Protein AF-A0AA85FGD3-F1 (afdb_monomer_lite)

Radius of gyration: 28.19 Å; chains: 1; bounding box: 72×25×76 Å

Organism: NCBI:txid6188

Foldseek 3Di:
DDPPPPPDPPPPPDDDDPCLVVLLVVVLVLLLQLLVLVLVLVLQVPDPPHDPVVNVVSVVSNVVSVVVVVVDDVVSCVVVPSVVVSVVVSVVVSVVSVVVVVLVVVLVVVLVVLVVVLVVLVVQLVVLVVVCVVPVVPVVSVVSNVVSVVVSVVSVVVSVVSVVVSVVVVVVSVVVD

Sequence (177 aa):
MTLISVLSLEPYTRARSTTEPRIYHEECLRLEKLYFTKWAVHYLSKNAATDITLLQSYKNEYEEAKKGDKNADRRRDWNGILRSRISKKWKERELLDDVESAYIAETRTKVNVNKDIVKELESKAIQATNEHMDNRDDKSLEEQYYEAYSTLAKELRNHIYILYDSLYHLTVKLQAS

Secondary structure (DSSP, 8-state):
--S-SSS----------SSHHHHHHHHHHHHHHHHHHHHHHHHHHH-TT--HHHHHHHHHHHHHHHHHHHTS-GGGGGGGHHHHHHHHHHHHHHHHHHHHHHHHHHHHHHHHHHHHHHHHHHHHHHHHHHHHHHTTT-HHHHHHHHHHHHHHHHHHHHHHHHHHHHHHHHHHHHHH-

pLDDT: mean 82.36, std 15.89, range [33.75, 96.81]

Structure (mmCIF, N/CA/C/O backbone):
data_AF-A0AA85FGD3-F1
#
_entry.id   AF-A0AA85FGD3-F1
#
loop_
_atom_site.group_PDB
_atom_site.id
_atom_site.type_symbol
_atom_site.label_atom_id
_atom_site.label_alt_id
_atom_site.label_comp_id
_atom_site.label_asym_id
_atom_site.label_entity_id
_atom_site.label_seq_id
_atom_site.pdbx_PDB_ins_code
_atom_site.Cartn_x
_atom_site.Cartn_y
_atom_site.Cartn_z
_atom_site.occupancy
_atom_site.B_iso_or_equiv
_atom_site.auth_seq_id
_atom_site.auth_comp_id
_atom_site.auth_asym_id
_atom_site.auth_atom_id
_atom_site.pdbx_PDB_model_num
ATOM 1 N N . MET A 1 1 ? 30.312 -0.003 10.619 1.00 35.00 1 MET A N 1
ATOM 2 C CA . MET A 1 1 ? 30.586 -0.471 9.244 1.00 35.00 1 MET A CA 1
ATOM 3 C C . MET A 1 1 ? 29.444 0.049 8.385 1.00 35.00 1 MET A C 1
ATOM 5 O O . MET A 1 1 ? 28.334 -0.447 8.490 1.00 35.00 1 MET A O 1
ATOM 9 N N . THR A 1 2 ? 29.654 1.194 7.743 1.00 33.75 2 THR A N 1
ATOM 10 C CA . THR A 1 2 ? 28.596 2.100 7.266 1.00 33.75 2 THR A CA 1
ATOM 11 C C . THR A 1 2 ? 27.994 1.632 5.935 1.00 33.75 2 THR A C 1
ATOM 13 O O . THR A 1 2 ? 28.719 1.404 4.969 1.00 33.75 2 THR A O 1
ATOM 16 N N . LEU A 1 3 ? 26.662 1.520 5.903 1.00 35.31 3 LEU A N 1
ATOM 17 C CA . LEU A 1 3 ? 25.784 1.145 4.782 1.00 35.31 3 LEU A CA 1
ATOM 18 C C . LEU A 1 3 ? 25.712 2.226 3.680 1.00 35.31 3 LEU A C 1
ATOM 20 O O . LEU A 1 3 ? 24.648 2.754 3.385 1.00 35.31 3 LEU A O 1
ATOM 24 N N . ILE A 1 4 ? 26.844 2.601 3.077 1.00 36.78 4 ILE A N 1
ATOM 25 C CA . ILE A 1 4 ? 26.876 3.567 1.951 1.00 36.78 4 ILE A CA 1
ATOM 26 C C . ILE A 1 4 ? 27.507 2.957 0.682 1.00 36.78 4 ILE A C 1
ATOM 28 O O . ILE A 1 4 ? 27.572 3.596 -0.362 1.00 36.78 4 ILE A O 1
ATOM 32 N N . SER A 1 5 ? 27.929 1.690 0.697 1.00 36.53 5 SER A N 1
ATOM 33 C CA . SER A 1 5 ? 28.685 1.120 -0.430 1.00 36.53 5 SER A CA 1
ATOM 34 C C . SER A 1 5 ? 27.859 0.415 -1.515 1.00 36.53 5 SER A C 1
ATOM 36 O O . SER A 1 5 ? 28.428 0.056 -2.541 1.00 36.53 5 SER A O 1
ATOM 38 N N . VAL A 1 6 ? 26.544 0.218 -1.354 1.00 40.88 6 VAL A N 1
ATOM 39 C CA . VAL A 1 6 ? 25.755 -0.618 -2.294 1.00 40.88 6 VAL A CA 1
ATOM 40 C C . VAL A 1 6 ? 25.114 0.184 -3.444 1.00 40.88 6 VAL A C 1
ATOM 42 O O . VAL A 1 6 ? 24.785 -0.387 -4.480 1.00 40.88 6 VAL A O 1
ATOM 45 N N . LEU A 1 7 ? 25.007 1.515 -3.326 1.00 42.50 7 LEU A N 1
ATOM 46 C CA . LEU A 1 7 ? 24.359 2.381 -4.332 1.00 42.50 7 LEU A CA 1
ATOM 47 C C . LEU A 1 7 ? 25.314 3.313 -5.093 1.00 42.50 7 LEU A C 1
ATOM 49 O O . LEU A 1 7 ? 24.873 4.053 -5.975 1.00 42.50 7 LEU A O 1
ATOM 53 N N . SER A 1 8 ? 26.614 3.286 -4.794 1.00 42.81 8 SER A N 1
ATOM 54 C CA . SER A 1 8 ? 27.574 4.107 -5.530 1.00 42.81 8 SER A CA 1
ATOM 55 C C . SER A 1 8 ? 27.852 3.478 -6.897 1.00 42.81 8 SER A C 1
ATOM 57 O O . SER A 1 8 ? 28.608 2.515 -7.025 1.00 42.81 8 SER A O 1
ATOM 59 N N . LEU A 1 9 ? 27.236 4.028 -7.947 1.00 49.53 9 LEU A N 1
ATOM 60 C CA . LEU A 1 9 ? 27.736 3.908 -9.318 1.00 49.53 9 LEU A CA 1
ATOM 61 C C . LEU A 1 9 ? 29.047 4.701 -9.409 1.00 49.53 9 LEU A C 1
ATOM 63 O O . LEU A 1 9 ? 29.092 5.751 -10.050 1.00 49.53 9 LEU A O 1
ATOM 67 N N . GLU A 1 10 ? 30.107 4.232 -8.747 1.00 43.44 10 GLU A N 1
ATOM 68 C CA . GLU A 1 10 ? 31.420 4.837 -8.938 1.00 43.44 10 GLU A CA 1
ATOM 69 C C . GLU A 1 10 ? 31.774 4.720 -10.424 1.00 43.44 10 GLU A C 1
ATOM 71 O O . GLU A 1 10 ? 31.723 3.619 -10.996 1.00 43.44 10 GLU A O 1
ATOM 76 N N . PRO A 1 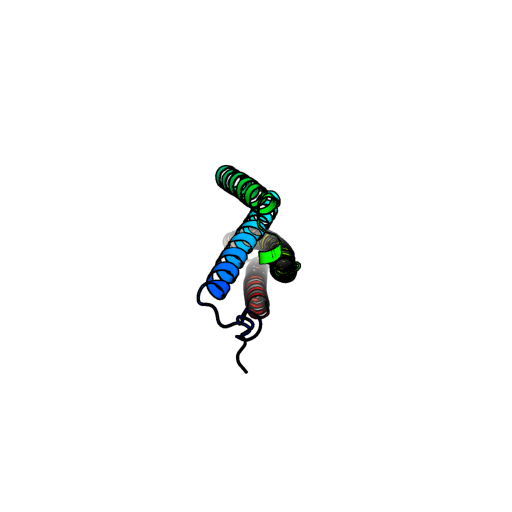11 ? 32.057 5.850 -11.095 1.00 44.16 11 PRO A N 1
ATOM 77 C CA . PRO A 1 11 ? 32.384 5.833 -12.502 1.00 44.16 11 PRO A CA 1
ATOM 78 C C . PRO A 1 11 ? 33.673 5.038 -12.667 1.00 44.16 11 PRO A C 1
ATOM 80 O O . PRO A 1 11 ? 34.710 5.377 -12.100 1.00 44.16 11 PRO A O 1
ATOM 83 N N . TYR A 1 12 ? 33.588 3.962 -13.448 1.00 43.94 12 TYR A N 1
ATOM 84 C CA . TYR A 1 12 ? 34.735 3.169 -13.861 1.00 43.94 12 TYR A CA 1
ATOM 85 C C . TYR A 1 12 ? 35.754 4.124 -14.498 1.00 43.94 12 TYR A C 1
ATOM 87 O O . TYR A 1 12 ? 35.521 4.674 -15.575 1.00 43.94 12 TYR A O 1
ATOM 95 N N . THR A 1 13 ? 36.859 4.388 -13.801 1.00 44.50 13 THR A N 1
ATOM 96 C CA . THR A 1 13 ? 37.907 5.317 -14.225 1.00 44.50 13 THR A CA 1
ATOM 97 C C . THR A 1 13 ? 38.723 4.688 -15.344 1.00 44.50 13 THR A C 1
ATOM 99 O O . THR A 1 13 ? 39.830 4.189 -15.156 1.00 44.50 13 THR A O 1
ATOM 102 N N . ARG A 1 14 ? 38.176 4.716 -16.560 1.00 43.44 14 ARG A N 1
ATOM 103 C CA . ARG A 1 14 ? 38.946 4.429 -17.768 1.00 43.44 14 ARG A CA 1
ATOM 104 C C . ARG A 1 14 ? 38.474 5.277 -18.944 1.00 43.44 14 ARG A C 1
ATOM 106 O O . ARG A 1 14 ? 37.763 4.768 -19.796 1.00 43.44 14 ARG A O 1
ATOM 113 N N . ALA A 1 15 ? 38.909 6.541 -18.983 1.00 39.06 15 ALA A N 1
ATOM 114 C CA . ALA A 1 15 ? 39.610 7.147 -20.129 1.00 39.06 15 ALA A CA 1
ATOM 115 C C . ALA A 1 15 ? 39.725 8.686 -20.032 1.00 39.06 15 ALA A C 1
ATOM 117 O O . ALA A 1 15 ? 38.904 9.388 -19.448 1.00 39.06 15 ALA A O 1
ATOM 118 N N . ARG A 1 16 ? 40.836 9.185 -20.587 1.00 43.69 16 ARG A N 1
ATOM 119 C CA . ARG A 1 16 ? 41.320 10.573 -20.642 1.00 43.69 16 ARG A CA 1
ATOM 120 C C . ARG A 1 16 ? 40.541 11.421 -21.667 1.00 43.69 16 ARG A C 1
ATOM 122 O O . ARG A 1 16 ? 41.114 11.847 -22.667 1.00 43.69 16 ARG A O 1
ATOM 129 N N . SER A 1 17 ? 39.262 11.700 -21.433 1.00 49.69 17 SER A N 1
ATOM 130 C CA . SER A 1 17 ? 38.502 12.664 -22.244 1.00 49.69 17 SER A CA 1
ATOM 131 C C . SER A 1 17 ? 37.510 13.443 -21.387 1.00 49.69 17 SER A C 1
ATOM 133 O O . SER A 1 17 ? 36.779 12.866 -20.593 1.00 49.69 17 SER A O 1
ATOM 135 N N . THR A 1 18 ? 37.439 14.763 -21.563 1.00 54.50 18 THR A N 1
ATOM 136 C CA . THR A 1 18 ? 36.483 15.639 -20.858 1.00 54.50 18 THR A CA 1
ATOM 137 C C . THR A 1 18 ? 35.026 15.420 -21.290 1.00 54.50 18 THR A C 1
ATOM 139 O O . THR A 1 18 ? 34.114 15.933 -20.648 1.00 54.50 18 THR A O 1
ATOM 142 N N . THR A 1 19 ? 34.785 14.646 -22.358 1.00 57.44 19 THR A N 1
ATOM 143 C CA . THR A 1 19 ? 33.446 14.425 -22.942 1.00 57.44 19 THR A CA 1
ATOM 144 C C . THR A 1 19 ? 32.849 13.056 -22.585 1.00 57.44 19 THR A C 1
ATOM 146 O O . THR A 1 19 ? 31.631 12.928 -22.467 1.00 57.44 19 THR A O 1
ATOM 149 N N . GLU A 1 20 ? 33.677 12.033 -22.354 1.00 58.31 20 GLU A N 1
ATOM 150 C CA . GLU A 1 20 ? 33.224 10.664 -22.040 1.00 58.31 20 GLU A CA 1
ATOM 151 C C . GLU A 1 20 ? 32.461 10.546 -20.704 1.00 58.31 20 GLU A C 1
ATOM 153 O O . GLU A 1 20 ? 31.396 9.922 -20.699 1.00 58.31 20 GLU A O 1
ATOM 158 N N . PRO A 1 21 ? 32.892 11.189 -19.596 1.00 67.62 21 PRO A N 1
ATOM 159 C CA . PRO A 1 21 ? 32.124 11.198 -18.349 1.00 67.62 21 PRO A CA 1
ATOM 160 C C . PRO A 1 21 ? 30.746 11.852 -18.501 1.00 67.62 21 PRO A C 1
ATOM 162 O O . PRO A 1 21 ? 29.780 11.423 -17.870 1.00 67.62 21 PRO A O 1
ATOM 165 N N . ARG A 1 22 ? 30.636 12.871 -19.367 1.00 71.75 22 ARG A N 1
ATOM 166 C CA . ARG A 1 22 ? 29.379 13.588 -19.616 1.00 71.75 22 ARG A CA 1
ATOM 167 C C . ARG A 1 22 ? 28.378 12.716 -20.371 1.00 71.75 22 ARG A C 1
ATOM 169 O O . ARG A 1 22 ? 27.231 12.616 -19.951 1.00 71.75 22 ARG A O 1
ATOM 176 N N . ILE A 1 23 ? 28.825 12.034 -21.428 1.00 73.88 23 ILE A N 1
ATOM 177 C CA . ILE A 1 23 ? 27.984 11.114 -22.213 1.00 73.88 23 ILE A CA 1
ATOM 178 C C . ILE A 1 23 ? 27.478 9.958 -21.342 1.00 73.88 23 ILE A C 1
ATOM 180 O O . ILE A 1 23 ? 26.313 9.578 -21.446 1.00 73.88 23 ILE A O 1
ATOM 184 N N . TYR A 1 24 ? 28.331 9.421 -20.464 1.00 76.81 24 TYR A N 1
ATOM 185 C CA . TYR A 1 24 ? 27.933 8.381 -19.516 1.00 76.81 24 TYR A CA 1
ATOM 186 C C . TYR A 1 24 ? 26.842 8.870 -18.556 1.00 76.81 24 TYR A C 1
ATOM 188 O O . TYR A 1 24 ? 25.819 8.212 -18.390 1.00 76.81 24 TYR A O 1
ATOM 196 N N . HIS A 1 25 ? 27.027 10.047 -17.956 1.00 81.81 25 HIS A N 1
ATOM 197 C CA . HIS A 1 25 ? 26.043 10.622 -17.042 1.00 81.81 25 HIS A CA 1
ATOM 198 C C . HIS A 1 25 ? 24.694 10.903 -17.728 1.00 81.81 25 HIS A C 1
ATOM 200 O O . HIS A 1 25 ? 23.646 10.560 -17.183 1.00 81.81 25 HIS A O 1
ATOM 206 N N . GLU A 1 26 ? 24.714 11.469 -18.938 1.00 86.44 26 GLU A N 1
ATOM 207 C CA . GLU A 1 26 ? 23.509 11.718 -19.739 1.00 86.44 26 GLU A CA 1
ATOM 208 C C . GLU A 1 26 ? 22.743 10.418 -20.036 1.00 86.44 26 GLU A C 1
ATOM 210 O O . GLU A 1 26 ? 21.518 10.374 -19.904 1.00 86.44 26 GLU A O 1
ATOM 215 N N . GLU A 1 27 ? 23.454 9.343 -20.388 1.00 88.88 27 GLU A N 1
ATOM 216 C CA . GLU A 1 27 ? 22.832 8.047 -20.662 1.00 88.88 27 GLU A CA 1
ATOM 217 C C . GLU A 1 27 ? 22.262 7.395 -19.394 1.00 88.88 27 GLU A C 1
ATOM 219 O O . GLU A 1 27 ? 21.154 6.852 -19.432 1.00 88.88 27 GLU A O 1
ATOM 224 N N . CYS A 1 28 ? 22.955 7.515 -18.254 1.00 87.31 28 CYS A N 1
ATOM 225 C CA . CYS A 1 28 ? 22.432 7.102 -16.949 1.00 87.31 28 CYS A CA 1
ATOM 226 C C . CYS A 1 28 ? 21.107 7.802 -16.643 1.00 87.31 28 CYS A C 1
ATOM 228 O O . CYS A 1 28 ? 20.125 7.132 -16.336 1.00 87.31 28 CYS A O 1
ATOM 230 N N . LEU A 1 29 ? 21.048 9.131 -16.774 1.00 89.38 29 LEU A N 1
ATOM 231 C CA . LEU A 1 29 ? 19.826 9.902 -16.523 1.00 89.38 29 LEU A CA 1
ATOM 232 C C . LEU A 1 29 ? 18.687 9.505 -17.466 1.00 89.38 29 LEU A C 1
ATOM 234 O O . LEU A 1 29 ? 17.538 9.372 -17.041 1.00 89.38 29 LEU A O 1
ATOM 238 N N . ARG A 1 30 ? 18.997 9.290 -18.747 1.00 92.00 30 ARG A N 1
ATOM 239 C CA . ARG A 1 30 ? 18.013 8.887 -19.755 1.00 92.00 30 ARG A CA 1
ATOM 240 C C . ARG A 1 30 ? 17.401 7.523 -19.431 1.00 92.00 30 ARG A C 1
ATOM 242 O O . ARG A 1 30 ? 16.178 7.374 -19.483 1.00 92.00 30 ARG A O 1
ATOM 249 N N . LEU A 1 31 ? 18.235 6.537 -19.097 1.00 92.44 31 LEU A N 1
ATOM 250 C CA . LEU A 1 31 ? 17.782 5.197 -18.727 1.00 92.44 31 LEU A CA 1
ATOM 251 C C . LEU A 1 31 ? 17.071 5.193 -17.370 1.00 92.44 31 LEU A C 1
ATOM 253 O O . LEU A 1 31 ? 16.036 4.544 -17.245 1.00 92.44 31 LEU A O 1
ATOM 257 N N . GLU A 1 32 ? 17.545 5.956 -16.384 1.00 93.69 32 GLU A N 1
ATOM 258 C CA . GLU A 1 32 ? 16.837 6.136 -15.110 1.00 93.69 32 GLU A CA 1
ATOM 259 C C . GLU A 1 32 ? 15.429 6.689 -15.344 1.00 93.69 32 GLU A C 1
ATOM 261 O O . GLU A 1 32 ? 14.466 6.106 -14.855 1.00 93.69 32 GLU A O 1
ATOM 266 N N . LYS A 1 33 ? 15.271 7.728 -16.178 1.00 94.31 33 LYS A N 1
ATOM 267 C CA . LYS A 1 33 ? 13.947 8.263 -16.534 1.00 94.31 33 LYS A CA 1
ATOM 268 C C . LYS A 1 33 ? 13.054 7.210 -17.197 1.00 94.31 33 LYS A C 1
ATOM 270 O O . LYS A 1 33 ? 11.875 7.105 -16.858 1.00 94.31 33 LYS A O 1
ATOM 275 N N . LEU A 1 34 ? 13.592 6.420 -18.126 1.00 95.25 34 LEU A N 1
ATOM 276 C CA . LEU A 1 34 ? 12.836 5.370 -18.815 1.00 95.25 34 LEU A CA 1
ATOM 277 C C . LEU A 1 34 ? 12.315 4.300 -17.845 1.00 95.25 34 LEU A C 1
ATOM 279 O O . LEU A 1 34 ? 11.148 3.916 -17.913 1.00 95.25 34 LEU A O 1
ATOM 283 N N . TYR A 1 35 ? 13.175 3.794 -16.962 1.00 94.94 35 TYR A N 1
ATOM 284 C CA . TYR A 1 35 ? 12.794 2.727 -16.038 1.00 94.94 35 TYR A CA 1
ATOM 285 C C . TYR A 1 35 ? 11.949 3.240 -14.869 1.00 94.94 35 TYR A C 1
ATOM 287 O O . TYR A 1 35 ? 11.004 2.555 -14.483 1.00 94.94 35 TYR A O 1
ATOM 295 N N . PHE A 1 36 ? 12.207 4.454 -14.379 1.00 94.62 36 PHE A N 1
ATOM 296 C CA . PHE A 1 36 ? 11.361 5.119 -13.390 1.00 94.62 36 PHE A CA 1
ATOM 297 C C . PHE A 1 36 ? 9.934 5.306 -13.905 1.00 94.62 36 PHE A C 1
ATOM 299 O O . PHE A 1 36 ? 8.990 4.891 -13.248 1.00 94.62 36 PHE A O 1
ATOM 306 N N . THR A 1 37 ? 9.759 5.883 -15.096 1.00 95.19 37 THR A N 1
ATOM 307 C CA . THR A 1 37 ? 8.418 6.120 -15.664 1.00 95.19 37 THR A CA 1
ATOM 308 C C . THR A 1 37 ? 7.690 4.808 -15.961 1.00 95.19 37 THR A C 1
ATOM 310 O O . THR A 1 37 ? 6.495 4.697 -15.691 1.00 95.19 37 THR A O 1
ATOM 313 N N . LYS A 1 38 ? 8.409 3.769 -16.410 1.00 95.25 38 LYS A N 1
ATOM 314 C CA . LYS A 1 38 ? 7.866 2.406 -16.535 1.00 95.25 38 LYS A CA 1
ATOM 315 C C . LYS A 1 38 ? 7.344 1.877 -15.196 1.00 95.25 38 LYS A C 1
ATOM 317 O O . LYS A 1 38 ? 6.232 1.355 -15.129 1.00 95.25 38 LYS A O 1
ATOM 322 N N . TRP A 1 39 ? 8.161 1.992 -14.151 1.00 94.44 39 TRP A N 1
ATOM 323 C CA . TRP A 1 39 ? 7.815 1.572 -12.798 1.00 94.44 39 TRP A CA 1
ATOM 324 C C . TRP A 1 39 ? 6.632 2.378 -12.245 1.00 94.44 39 TRP A C 1
ATOM 326 O O . TRP A 1 39 ? 5.681 1.784 -11.748 1.00 94.44 39 TRP A O 1
ATOM 336 N N . ALA A 1 40 ? 6.627 3.701 -12.412 1.00 91.81 40 ALA A N 1
ATOM 337 C CA . ALA A 1 40 ? 5.571 4.584 -11.927 1.00 91.81 40 ALA A CA 1
ATOM 338 C C . ALA A 1 40 ? 4.218 4.238 -12.561 1.00 91.81 40 ALA A C 1
ATOM 340 O O . ALA A 1 40 ? 3.220 4.114 -11.855 1.00 91.81 40 ALA A O 1
ATOM 341 N N . VAL A 1 41 ? 4.185 3.997 -13.878 1.00 93.25 41 VAL A N 1
ATOM 342 C CA . VAL A 1 41 ? 2.973 3.529 -14.571 1.00 93.25 41 VAL A CA 1
ATOM 343 C C . VAL A 1 41 ? 2.493 2.200 -13.993 1.00 93.25 41 VAL A C 1
ATOM 345 O O . VAL A 1 41 ? 1.297 2.044 -13.750 1.00 93.25 41 VAL A O 1
ATOM 348 N N . HIS A 1 42 ? 3.400 1.250 -13.759 1.00 90.44 42 HIS A N 1
ATOM 349 C CA . HIS A 1 42 ? 3.060 -0.047 -13.178 1.00 90.44 42 HIS A CA 1
ATOM 350 C C . HIS A 1 42 ? 2.492 0.085 -11.755 1.00 90.44 42 HIS A C 1
ATOM 352 O O . HIS A 1 42 ? 1.400 -0.415 -11.488 1.00 90.44 42 HIS A O 1
ATOM 358 N N . TYR A 1 43 ? 3.186 0.809 -10.874 1.00 88.31 43 TYR A N 1
ATOM 359 C CA . TYR A 1 43 ? 2.783 1.050 -9.488 1.00 88.31 43 TYR A CA 1
ATOM 360 C C . TYR A 1 43 ? 1.413 1.736 -9.403 1.00 88.31 43 TYR A C 1
ATOM 362 O O . TYR A 1 43 ? 0.500 1.257 -8.732 1.00 88.31 43 TYR A O 1
ATOM 370 N N . LEU A 1 44 ? 1.226 2.824 -10.152 1.00 89.25 44 LEU A N 1
ATOM 371 C CA . LEU A 1 44 ? -0.026 3.576 -10.171 1.00 89.25 44 LEU A CA 1
ATOM 372 C C . LEU A 1 44 ? -1.177 2.775 -10.802 1.00 89.25 44 LEU A C 1
ATOM 374 O O . LEU A 1 44 ? -2.314 2.898 -10.362 1.00 89.25 44 LEU A O 1
ATOM 378 N N . SER A 1 45 ? -0.915 1.916 -11.789 1.00 89.00 45 SER A N 1
ATOM 379 C CA . SER A 1 45 ? -1.969 1.081 -12.391 1.00 89.00 45 SER A CA 1
ATOM 380 C C . SER A 1 45 ? -2.456 -0.039 -11.464 1.00 89.00 45 SER A C 1
ATOM 382 O O . SER A 1 45 ? -3.594 -0.477 -11.606 1.00 89.00 45 SER A O 1
ATOM 384 N N . LYS A 1 46 ? -1.617 -0.513 -10.530 1.00 84.69 46 LYS A N 1
ATOM 385 C CA . LYS A 1 46 ? -2.003 -1.515 -9.520 1.00 84.69 46 LYS A CA 1
ATOM 386 C C . LYS A 1 46 ? -2.891 -0.933 -8.415 1.00 84.69 46 LYS A C 1
ATOM 388 O O . LYS A 1 46 ? -3.683 -1.659 -7.819 1.00 84.69 46 LYS A O 1
ATOM 393 N N . ASN A 1 47 ? -2.763 0.361 -8.133 1.00 78.19 47 ASN A N 1
ATOM 394 C CA . ASN A 1 47 ? -3.499 1.012 -7.057 1.00 78.19 47 ASN A CA 1
ATOM 395 C C . ASN A 1 47 ? -4.932 1.367 -7.503 1.00 78.19 47 ASN A C 1
ATOM 397 O O . ASN A 1 47 ? -5.151 1.971 -8.548 1.00 78.19 47 ASN A O 1
ATOM 401 N N . ALA A 1 48 ? -5.936 0.987 -6.704 1.00 63.94 48 ALA A N 1
ATOM 402 C CA . ALA A 1 48 ? -7.354 1.179 -7.044 1.00 63.94 48 ALA A CA 1
ATOM 403 C C . ALA A 1 48 ? -7.839 2.637 -6.891 1.00 63.94 48 ALA A C 1
ATOM 405 O O . ALA A 1 48 ? -8.848 3.016 -7.475 1.00 63.94 48 ALA A O 1
ATOM 406 N N . ALA A 1 49 ? -7.122 3.454 -6.111 1.00 66.69 49 ALA A N 1
ATOM 407 C CA . ALA A 1 49 ? -7.461 4.848 -5.801 1.00 66.69 49 ALA A CA 1
ATOM 408 C C . ALA A 1 49 ? -6.514 5.849 -6.488 1.00 66.69 49 ALA A C 1
ATOM 410 O O . ALA A 1 49 ? -6.129 6.865 -5.911 1.00 66.69 49 ALA A O 1
ATOM 411 N N . THR A 1 50 ? -6.062 5.523 -7.695 1.00 74.44 50 THR A N 1
ATOM 412 C CA . THR A 1 50 ? -5.023 6.291 -8.381 1.00 74.44 50 THR A CA 1
ATOM 413 C C . THR A 1 50 ? -5.569 7.565 -9.009 1.00 74.44 50 THR A C 1
ATOM 415 O O . THR A 1 50 ? -6.573 7.538 -9.719 1.00 74.44 50 THR A O 1
ATOM 418 N N . ASP A 1 51 ? -4.853 8.673 -8.807 1.00 85.00 51 ASP A N 1
ATOM 419 C CA . ASP A 1 51 ? -5.066 9.916 -9.547 1.00 85.00 51 ASP A CA 1
ATOM 420 C C . ASP A 1 51 ? -4.865 9.663 -11.051 1.00 85.00 51 ASP A C 1
ATOM 422 O O . ASP A 1 51 ? -3.750 9.451 -11.539 1.00 85.00 51 ASP A O 1
ATOM 426 N N . ILE A 1 52 ? -5.980 9.661 -11.783 1.00 89.00 52 ILE A N 1
ATOM 427 C CA . ILE A 1 52 ? -6.036 9.372 -13.220 1.00 89.00 52 ILE A CA 1
ATOM 428 C C . ILE A 1 52 ? -5.179 10.369 -14.010 1.00 89.00 52 ILE A C 1
ATOM 430 O O . ILE A 1 52 ? -4.543 9.985 -14.993 1.00 89.00 52 ILE A O 1
ATOM 434 N N . THR A 1 53 ? -5.117 11.627 -13.566 1.00 91.81 53 THR A N 1
ATOM 435 C CA . THR A 1 53 ? -4.336 12.683 -14.224 1.00 91.81 53 THR A CA 1
ATOM 436 C C . THR A 1 53 ? -2.847 12.387 -14.108 1.00 91.81 53 THR A C 1
ATOM 438 O O . THR A 1 53 ? -2.123 12.435 -15.104 1.00 91.81 53 THR A O 1
ATOM 441 N N . LEU A 1 54 ? -2.406 12.003 -12.908 1.00 91.31 54 LEU A N 1
ATOM 442 C CA . LEU A 1 54 ? -1.018 11.635 -12.640 1.00 91.31 54 LEU A CA 1
ATOM 443 C C . LEU A 1 54 ? -0.614 10.348 -13.375 1.00 91.31 54 LEU A C 1
ATOM 445 O O . LEU A 1 54 ? 0.472 10.257 -13.946 1.00 91.31 54 LEU A O 1
ATOM 449 N N . LEU A 1 55 ? -1.492 9.343 -13.414 1.00 93.19 55 LEU A N 1
ATOM 450 C CA . LEU A 1 55 ? -1.237 8.132 -14.194 1.00 93.19 55 LEU A CA 1
ATOM 451 C C . LEU A 1 55 ? -1.078 8.461 -15.684 1.00 93.19 55 LEU A C 1
ATOM 453 O O . LEU A 1 55 ? -0.190 7.924 -16.350 1.00 93.19 55 LEU A O 1
ATOM 457 N N . GLN A 1 56 ? -1.927 9.341 -16.215 1.00 94.00 56 GLN A N 1
ATOM 458 C CA . GLN A 1 56 ? -1.862 9.733 -17.616 1.00 94.00 56 GLN A CA 1
ATOM 459 C C . GLN A 1 56 ? -0.593 10.534 -17.934 1.00 94.00 56 GLN A C 1
ATOM 461 O O . GLN A 1 56 ? 0.014 10.297 -18.981 1.00 94.00 56 GLN A O 1
ATOM 466 N N . SER A 1 57 ? -0.146 11.425 -17.042 1.00 94.31 57 SER A N 1
ATOM 467 C CA . SER A 1 57 ? 1.111 12.158 -17.236 1.00 94.31 57 SER A CA 1
ATOM 468 C C . SER A 1 57 ? 2.304 11.202 -17.301 1.00 94.31 57 SER A C 1
ATOM 470 O O . SER A 1 57 ? 3.082 11.270 -18.252 1.00 94.31 57 SER A O 1
ATOM 472 N N . TYR A 1 58 ? 2.395 10.231 -16.386 1.00 95.75 58 TYR A N 1
ATOM 473 C CA . TYR A 1 58 ? 3.471 9.236 -16.412 1.00 95.75 58 TYR A CA 1
ATOM 474 C C . TYR A 1 58 ? 3.409 8.298 -17.618 1.00 95.75 58 TYR A C 1
ATOM 476 O O . TYR A 1 58 ? 4.456 7.935 -18.153 1.00 95.75 58 TYR A O 1
ATOM 484 N N . LYS A 1 59 ? 2.212 7.929 -18.095 1.00 96.06 59 LYS A N 1
ATOM 485 C CA . LYS A 1 59 ? 2.064 7.173 -19.352 1.00 96.06 59 LYS A CA 1
ATOM 486 C C . LYS A 1 59 ? 2.639 7.946 -20.536 1.00 96.06 59 LYS A C 1
ATOM 488 O O . LYS A 1 59 ? 3.379 7.372 -21.333 1.00 96.06 59 LYS A O 1
ATOM 493 N N . ASN A 1 60 ? 2.334 9.239 -20.627 1.00 96.56 60 ASN A N 1
ATOM 494 C CA . ASN A 1 60 ? 2.861 10.096 -21.685 1.00 96.56 60 ASN A CA 1
ATOM 495 C C . ASN A 1 60 ? 4.390 10.212 -21.581 1.00 96.56 60 ASN A C 1
ATOM 497 O O . ASN A 1 60 ? 5.089 10.004 -22.570 1.00 96.56 60 ASN A O 1
ATOM 501 N N . GLU A 1 61 ? 4.925 10.469 -20.383 1.00 96.19 61 GLU A N 1
ATOM 502 C CA . GLU A 1 61 ? 6.373 10.537 -20.158 1.00 96.19 61 GLU A CA 1
ATOM 503 C C . GLU A 1 61 ? 7.093 9.228 -20.489 1.00 96.19 61 GLU A C 1
ATOM 505 O O . GLU A 1 61 ? 8.181 9.255 -21.071 1.00 96.19 61 GLU A O 1
ATOM 510 N N . TYR A 1 62 ? 6.489 8.089 -20.145 1.00 96.81 62 TYR A N 1
ATOM 511 C CA . TYR A 1 62 ? 7.037 6.776 -20.458 1.00 96.81 62 TYR A CA 1
ATOM 512 C C . TYR A 1 62 ? 7.106 6.541 -21.969 1.00 96.81 62 TYR A C 1
ATOM 514 O O . TYR A 1 62 ? 8.139 6.102 -22.479 1.00 96.81 62 TYR A O 1
ATOM 522 N N . GLU A 1 63 ? 6.040 6.863 -22.704 1.00 96.75 63 GLU A N 1
ATOM 523 C CA . GLU A 1 63 ? 6.038 6.723 -24.160 1.00 96.75 63 GLU A CA 1
ATOM 524 C C . GLU A 1 63 ? 7.053 7.663 -24.830 1.00 96.75 63 GLU A C 1
ATOM 526 O O . GLU A 1 63 ? 7.759 7.238 -25.747 1.00 96.75 63 GLU A O 1
ATOM 531 N N . GLU A 1 64 ? 7.224 8.893 -24.338 1.00 95.38 64 GLU A N 1
ATOM 532 C CA . GLU A 1 64 ? 8.279 9.796 -24.819 1.00 95.38 64 GLU A CA 1
ATOM 533 C C . GLU A 1 64 ? 9.689 9.259 -24.523 1.00 95.38 64 GLU A C 1
ATOM 535 O O . GLU A 1 64 ? 10.544 9.214 -25.413 1.00 95.38 64 GLU A O 1
ATOM 540 N N . ALA A 1 65 ? 9.937 8.761 -23.309 1.00 94.19 65 ALA A N 1
ATOM 541 C CA . ALA A 1 65 ? 11.221 8.160 -22.949 1.00 94.19 65 ALA A CA 1
ATOM 542 C C . ALA A 1 65 ? 11.536 6.924 -23.808 1.00 94.19 65 ALA A C 1
ATOM 544 O O . ALA A 1 65 ? 12.672 6.731 -24.247 1.00 94.19 65 ALA A O 1
ATOM 545 N N . LYS A 1 66 ? 10.523 6.104 -24.097 1.00 94.69 66 LYS A N 1
ATOM 546 C CA . LYS A 1 66 ? 10.627 4.904 -24.934 1.00 94.69 66 LYS A CA 1
ATOM 547 C C . LYS A 1 66 ? 10.898 5.244 -26.399 1.00 94.69 66 LYS A C 1
ATOM 549 O O . LYS A 1 66 ? 11.669 4.538 -27.048 1.00 94.69 66 LYS A O 1
ATOM 554 N N . LYS A 1 67 ? 10.310 6.321 -26.932 1.00 93.69 67 LYS A N 1
ATOM 555 C CA . LYS A 1 67 ? 10.665 6.853 -28.262 1.00 93.69 67 LYS A CA 1
ATOM 556 C C . LYS A 1 67 ? 12.121 7.316 -28.292 1.00 93.69 67 LYS A C 1
ATOM 558 O O . LYS A 1 67 ? 12.852 6.937 -29.204 1.00 93.69 67 LYS A O 1
ATOM 563 N N . GLY A 1 68 ? 12.553 8.065 -27.275 1.00 87.50 68 GLY A N 1
ATOM 564 C CA . GLY A 1 68 ? 13.947 8.490 -27.127 1.00 87.50 68 GLY A CA 1
ATOM 565 C C . GLY A 1 68 ? 14.924 7.313 -27.058 1.00 87.50 68 GLY A C 1
ATOM 566 O O . GLY A 1 68 ? 15.981 7.355 -27.680 1.00 87.50 68 GLY A O 1
ATOM 567 N N . ASP A 1 69 ? 14.544 6.229 -26.376 1.00 89.69 69 ASP A N 1
ATOM 568 C CA . ASP A 1 69 ? 15.350 5.007 -26.264 1.00 89.69 69 ASP A CA 1
ATOM 569 C C . ASP A 1 69 ? 15.558 4.289 -27.597 1.00 89.69 69 ASP A C 1
ATOM 571 O O . ASP A 1 69 ? 16.666 3.841 -27.885 1.00 89.69 69 ASP A O 1
ATOM 575 N N . LYS A 1 70 ? 14.525 4.226 -28.446 1.00 87.25 70 LYS A N 1
ATOM 576 C CA . LYS A 1 70 ? 14.638 3.624 -29.786 1.00 87.25 70 LYS A CA 1
ATOM 577 C C . LYS A 1 70 ? 15.671 4.332 -30.664 1.00 87.25 70 LYS A C 1
ATOM 579 O O . LYS A 1 70 ? 16.295 3.678 -31.495 1.00 87.25 70 LYS A O 1
ATOM 584 N N . ASN A 1 71 ? 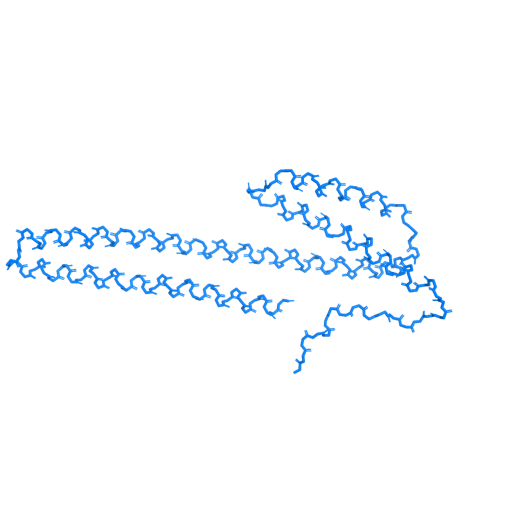15.840 5.638 -30.468 1.00 84.62 71 ASN A N 1
ATOM 585 C CA . ASN A 1 71 ? 16.718 6.488 -31.270 1.00 84.62 71 ASN A CA 1
ATOM 586 C C . ASN A 1 71 ? 18.106 6.700 -30.634 1.00 84.62 71 ASN A C 1
ATOM 588 O O . ASN A 1 71 ? 18.938 7.398 -31.211 1.00 84.62 71 ASN A O 1
ATOM 592 N N . ALA A 1 72 ? 18.366 6.135 -29.451 1.00 83.75 72 ALA A N 1
ATOM 593 C CA . ALA A 1 72 ? 19.619 6.333 -28.729 1.00 83.75 72 ALA A CA 1
ATOM 594 C C . ALA A 1 72 ? 20.789 5.551 -29.362 1.00 83.75 72 ALA A C 1
ATOM 596 O O . ALA A 1 72 ? 20.631 4.416 -29.821 1.00 83.75 72 ALA A O 1
ATOM 597 N N . ASP A 1 73 ? 21.994 6.139 -29.350 1.00 83.44 73 ASP A N 1
ATOM 598 C CA . ASP A 1 73 ? 23.211 5.434 -29.773 1.00 83.44 73 ASP A CA 1
ATOM 599 C C . ASP A 1 73 ? 23.529 4.318 -28.769 1.00 83.44 73 ASP A C 1
ATOM 601 O O . ASP A 1 73 ? 23.945 4.574 -27.638 1.00 83.44 73 ASP A O 1
ATOM 605 N N . ARG A 1 74 ? 23.375 3.065 -29.209 1.00 77.19 74 ARG A N 1
ATOM 606 C CA . ARG A 1 74 ? 23.594 1.864 -28.388 1.00 77.19 74 ARG A CA 1
ATOM 607 C C . ARG A 1 74 ? 25.002 1.770 -27.797 1.00 77.19 74 ARG A C 1
ATOM 609 O O . ARG A 1 74 ? 25.185 1.086 -26.795 1.00 77.19 74 ARG A O 1
ATOM 616 N N . ARG A 1 75 ? 25.999 2.453 -28.373 1.00 79.88 75 ARG A N 1
ATOM 617 C CA . ARG A 1 75 ? 27.373 2.483 -27.838 1.00 79.88 75 ARG A CA 1
ATOM 618 C C . ARG A 1 75 ? 27.463 3.208 -26.494 1.00 79.88 75 ARG A C 1
ATOM 620 O O . ARG A 1 75 ? 28.381 2.937 -25.723 1.00 79.88 75 ARG A O 1
ATOM 627 N N . ARG A 1 76 ? 26.498 4.084 -26.189 1.00 81.38 76 ARG A N 1
ATOM 628 C CA . ARG A 1 76 ? 26.405 4.800 -24.906 1.00 81.38 76 ARG A CA 1
ATOM 629 C C . ARG A 1 76 ? 26.002 3.883 -23.749 1.00 81.38 76 ARG A C 1
ATOM 631 O O . ARG A 1 76 ? 26.423 4.124 -22.628 1.00 81.38 76 ARG A O 1
ATOM 638 N N . ASP A 1 77 ? 25.284 2.793 -24.036 1.00 77.75 77 ASP A N 1
ATOM 639 C CA . ASP A 1 77 ? 24.809 1.795 -23.056 1.00 77.75 77 ASP A CA 1
ATOM 640 C C . ASP A 1 77 ? 25.918 0.808 -22.621 1.00 77.75 77 ASP A C 1
ATOM 642 O O . ASP A 1 77 ? 25.659 -0.176 -21.930 1.00 77.75 77 ASP A O 1
ATOM 646 N N . TRP A 1 78 ? 27.170 1.023 -23.054 1.00 81.56 78 TRP A N 1
ATOM 647 C CA . TRP A 1 78 ? 28.327 0.176 -22.722 1.00 81.56 78 TRP A CA 1
ATOM 648 C C . TRP A 1 78 ? 28.030 -1.319 -22.910 1.00 81.56 78 TRP A C 1
ATOM 650 O O . TRP A 1 78 ? 28.143 -2.123 -21.986 1.00 81.56 78 TRP A O 1
ATOM 660 N N . ASN A 1 79 ? 27.593 -1.683 -24.120 1.00 81.69 79 ASN A N 1
ATOM 661 C CA . ASN A 1 79 ? 27.169 -3.044 -24.473 1.00 81.69 79 ASN A CA 1
ATOM 662 C C . ASN A 1 79 ? 26.019 -3.595 -23.601 1.00 81.69 79 ASN A C 1
ATOM 664 O O . ASN A 1 79 ? 25.913 -4.803 -23.407 1.00 81.69 79 ASN A O 1
ATOM 668 N N . GLY A 1 80 ? 25.147 -2.725 -23.084 1.00 84.25 80 GLY A N 1
ATOM 669 C CA . GLY A 1 80 ? 23.954 -3.099 -22.315 1.00 84.25 80 GLY A CA 1
ATOM 670 C C . GLY A 1 80 ? 24.177 -3.240 -20.807 1.00 84.25 80 GLY A C 1
ATOM 671 O O . GLY A 1 80 ? 23.241 -3.582 -20.080 1.00 84.25 80 GLY A O 1
ATOM 672 N N . ILE A 1 81 ? 25.392 -2.979 -20.310 1.00 85.62 81 ILE A N 1
ATOM 673 C CA . ILE A 1 81 ? 25.711 -3.082 -18.877 1.00 85.62 81 ILE A CA 1
ATOM 674 C C . ILE A 1 81 ? 24.872 -2.094 -18.067 1.00 85.62 81 ILE A C 1
ATOM 676 O O . ILE A 1 81 ? 24.347 -2.445 -17.006 1.00 85.62 81 ILE A O 1
ATOM 680 N N . LEU A 1 82 ? 24.741 -0.860 -18.554 1.00 86.56 82 LEU A N 1
ATOM 681 C CA . LEU A 1 82 ? 24.059 0.197 -17.821 1.00 86.56 82 LEU A CA 1
ATOM 682 C C . LEU A 1 82 ? 22.563 -0.104 -17.702 1.00 86.56 82 LEU A C 1
ATOM 684 O O . LEU A 1 82 ? 22.010 -0.105 -16.598 1.00 86.56 82 LEU A O 1
ATOM 688 N N . ARG A 1 83 ? 21.933 -0.486 -18.814 1.00 91.19 83 ARG A N 1
ATOM 689 C CA . ARG A 1 83 ? 20.555 -0.975 -18.832 1.00 91.19 83 ARG A CA 1
ATOM 690 C C . ARG A 1 83 ? 20.339 -2.174 -17.915 1.00 91.19 83 ARG A C 1
ATOM 692 O O . ARG A 1 83 ? 19.347 -2.201 -17.192 1.00 91.19 83 ARG A O 1
ATOM 699 N N . SER A 1 84 ? 21.258 -3.142 -17.896 1.00 89.81 84 SER A N 1
ATOM 700 C CA . SER A 1 84 ? 21.158 -4.298 -16.997 1.00 89.81 84 SER A CA 1
ATOM 701 C C . SER A 1 84 ? 21.150 -3.881 -15.524 1.00 89.81 84 SER A C 1
ATOM 703 O O . SER A 1 84 ? 20.365 -4.419 -14.744 1.00 89.81 84 SER A O 1
ATOM 705 N N . ARG A 1 85 ? 21.998 -2.921 -15.134 1.00 89.62 85 ARG A N 1
ATOM 706 C CA . ARG A 1 85 ? 22.080 -2.419 -13.752 1.00 89.62 85 ARG A CA 1
ATOM 707 C C . ARG A 1 85 ? 20.818 -1.663 -13.342 1.00 89.62 85 ARG A C 1
ATOM 709 O O . ARG A 1 85 ? 20.229 -1.979 -12.313 1.00 89.62 85 ARG A O 1
ATOM 716 N N . ILE A 1 86 ? 20.373 -0.717 -14.169 1.00 90.50 86 ILE A N 1
ATOM 717 C CA . ILE A 1 86 ? 19.170 0.087 -13.903 1.00 90.50 86 ILE A CA 1
ATOM 718 C C . ILE A 1 86 ? 17.925 -0.808 -13.889 1.00 90.50 86 ILE A C 1
ATOM 720 O O . ILE A 1 86 ? 17.092 -0.701 -12.991 1.00 90.50 86 ILE A O 1
ATOM 724 N N . SER A 1 87 ? 17.822 -1.757 -14.822 1.00 91.19 87 SER A N 1
ATOM 725 C CA . SER A 1 87 ? 16.721 -2.722 -14.841 1.00 91.19 87 SER A CA 1
ATOM 726 C C . SER A 1 87 ? 16.665 -3.566 -13.572 1.00 91.19 87 SER A C 1
ATOM 728 O O . SER A 1 87 ? 15.571 -3.823 -13.078 1.00 91.19 87 SER A O 1
ATOM 730 N N . LYS A 1 88 ? 17.818 -4.008 -13.052 1.00 91.75 88 LYS A N 1
ATOM 731 C CA . LYS A 1 88 ? 17.885 -4.772 -11.802 1.00 91.75 88 LYS A CA 1
ATOM 732 C C . LYS A 1 88 ? 17.398 -3.930 -10.619 1.00 91.75 88 LYS A C 1
ATOM 734 O O . LYS A 1 88 ? 16.484 -4.360 -9.925 1.00 91.75 88 LYS A O 1
ATOM 739 N N . LYS A 1 89 ? 17.920 -2.707 -10.474 1.00 92.06 89 LYS A N 1
ATOM 740 C CA . LYS A 1 89 ? 17.515 -1.741 -9.438 1.00 92.06 89 LYS A CA 1
ATOM 741 C C . LYS A 1 89 ? 15.997 -1.519 -9.411 1.00 92.06 89 LYS A C 1
ATOM 743 O O . LYS A 1 89 ? 15.364 -1.633 -8.368 1.00 92.06 89 LYS A O 1
ATOM 748 N N . TRP A 1 90 ? 15.387 -1.225 -10.561 1.00 92.69 90 TRP A N 1
ATOM 749 C CA . TRP A 1 90 ? 13.943 -0.966 -10.618 1.00 92.69 90 TRP A CA 1
ATOM 750 C C . TRP A 1 90 ? 13.094 -2.231 -10.439 1.00 92.69 90 TRP A C 1
ATOM 752 O O . TR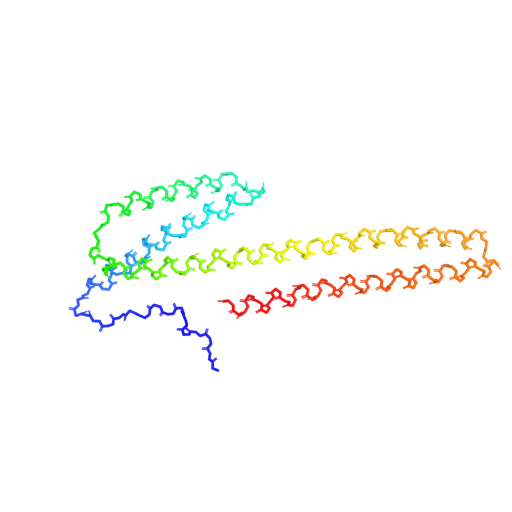P A 1 90 ? 11.965 -2.135 -9.964 1.00 92.69 90 TRP A O 1
ATOM 762 N N . LYS A 1 91 ? 13.631 -3.419 -10.756 1.00 90.00 91 LYS A N 1
ATOM 763 C CA . LYS A 1 91 ? 12.970 -4.693 -10.439 1.00 90.00 91 LYS A CA 1
ATOM 764 C C . LYS A 1 91 ? 12.980 -4.977 -8.936 1.00 90.00 91 LYS A C 1
ATOM 766 O O . LYS A 1 91 ? 11.975 -5.438 -8.410 1.00 90.00 91 LYS A O 1
ATOM 771 N N . GLU A 1 92 ? 14.080 -4.678 -8.251 1.00 88.88 92 GLU A N 1
ATOM 772 C CA . GLU A 1 92 ? 14.161 -4.760 -6.787 1.00 88.88 92 GLU A CA 1
ATOM 773 C C . GLU A 1 92 ? 13.167 -3.795 -6.128 1.00 88.88 92 GLU A C 1
ATOM 775 O O . GLU A 1 92 ? 12.459 -4.193 -5.207 1.00 88.88 92 GLU A O 1
ATOM 780 N N . ARG A 1 93 ? 13.020 -2.572 -6.661 1.00 88.75 93 ARG A N 1
ATOM 781 C CA . ARG A 1 93 ? 11.998 -1.625 -6.190 1.00 88.75 93 ARG A CA 1
ATOM 782 C C . ARG A 1 93 ? 10.574 -2.161 -6.357 1.00 88.75 93 ARG A C 1
ATOM 784 O O . ARG A 1 93 ? 9.789 -2.071 -5.425 1.00 88.75 93 ARG A O 1
ATOM 791 N N . GLU A 1 94 ? 10.256 -2.737 -7.513 1.00 87.12 94 GLU A N 1
ATOM 792 C CA . GLU A 1 94 ? 8.937 -3.331 -7.772 1.00 87.12 94 GLU A CA 1
ATOM 793 C C . GLU A 1 94 ? 8.597 -4.440 -6.760 1.00 87.12 94 GLU A C 1
ATOM 795 O O . GLU A 1 94 ? 7.478 -4.496 -6.258 1.00 87.12 94 GLU A O 1
ATOM 800 N N . LEU A 1 95 ? 9.574 -5.291 -6.426 1.00 86.31 95 LEU A N 1
ATOM 801 C CA . LEU A 1 95 ? 9.410 -6.327 -5.403 1.00 86.31 95 LEU A CA 1
ATOM 802 C C . LEU A 1 95 ? 9.218 -5.727 -4.006 1.00 86.31 95 LEU A C 1
ATOM 804 O O . LEU A 1 95 ? 8.399 -6.229 -3.238 1.00 86.31 95 LEU A O 1
ATOM 808 N N . LEU A 1 96 ? 9.954 -4.660 -3.679 1.00 85.19 96 LEU A N 1
ATOM 809 C CA . LEU A 1 96 ? 9.801 -3.953 -2.410 1.00 85.19 96 LEU A CA 1
ATOM 810 C C . LEU A 1 96 ? 8.390 -3.368 -2.270 1.00 85.19 96 LEU A C 1
ATOM 812 O O . LEU A 1 96 ? 7.766 -3.567 -1.233 1.00 85.19 96 LEU A O 1
ATOM 816 N N . ASP A 1 97 ? 7.854 -2.736 -3.317 1.00 84.81 97 ASP A N 1
ATOM 817 C CA . ASP A 1 97 ? 6.499 -2.174 -3.283 1.00 84.81 97 ASP A CA 1
ATOM 818 C C . ASP A 1 97 ? 5.425 -3.261 -3.112 1.00 84.81 97 ASP A C 1
ATOM 820 O O . ASP A 1 97 ? 4.435 -3.046 -2.410 1.00 84.81 97 ASP A O 1
ATOM 824 N N . ASP A 1 98 ? 5.605 -4.438 -3.727 1.00 83.50 98 ASP A N 1
ATOM 825 C CA . ASP A 1 98 ? 4.691 -5.575 -3.554 1.00 83.50 98 ASP A CA 1
ATOM 826 C C . ASP A 1 98 ? 4.719 -6.089 -2.098 1.00 83.50 98 ASP A C 1
ATOM 828 O O . ASP A 1 98 ? 3.666 -6.369 -1.516 1.00 83.50 98 ASP A O 1
ATOM 832 N N . VAL A 1 99 ? 5.903 -6.153 -1.474 1.00 80.25 99 VAL A N 1
ATOM 833 C CA . VAL A 1 99 ? 6.061 -6.527 -0.056 1.00 80.25 99 VAL A CA 1
ATOM 834 C C . VAL A 1 99 ? 5.457 -5.472 0.875 1.00 80.25 99 VAL A C 1
ATOM 836 O O . VAL A 1 99 ? 4.731 -5.830 1.804 1.00 80.25 99 VAL A O 1
ATOM 839 N N . GLU A 1 100 ? 5.726 -4.187 0.636 1.00 81.75 100 GLU A N 1
ATOM 840 C CA . GLU A 1 100 ? 5.150 -3.072 1.399 1.00 81.75 100 GLU A CA 1
ATOM 841 C C . GLU A 1 100 ? 3.619 -3.079 1.301 1.00 81.75 100 GLU A C 1
ATOM 843 O O . GLU A 1 100 ? 2.928 -2.989 2.317 1.00 81.75 100 GLU A O 1
ATOM 848 N N . SER A 1 101 ? 3.079 -3.273 0.095 1.00 81.62 101 SER A N 1
ATOM 849 C CA . SER A 1 101 ? 1.635 -3.325 -0.150 1.00 81.62 101 SER A CA 1
ATOM 850 C C . SER A 1 101 ? 0.971 -4.499 0.568 1.00 81.62 101 SER A C 1
ATOM 852 O O . SER A 1 101 ? -0.051 -4.309 1.234 1.00 81.62 101 SER A O 1
ATOM 854 N N . ALA A 1 102 ? 1.553 -5.701 0.483 1.00 80.69 102 ALA A N 1
ATOM 855 C CA . ALA A 1 102 ? 1.046 -6.884 1.177 1.00 80.69 102 ALA A CA 1
ATOM 856 C C . ALA A 1 102 ? 1.045 -6.689 2.698 1.00 80.69 102 ALA A C 1
ATOM 858 O O . ALA A 1 102 ? 0.060 -6.990 3.372 1.00 80.69 102 ALA A O 1
ATOM 859 N N . TYR A 1 103 ? 2.122 -6.114 3.229 1.00 78.06 103 TYR A N 1
ATOM 860 C CA . TYR A 1 103 ? 2.258 -5.855 4.653 1.00 78.06 103 TYR A CA 1
ATOM 861 C C . TYR A 1 103 ? 1.252 -4.808 5.161 1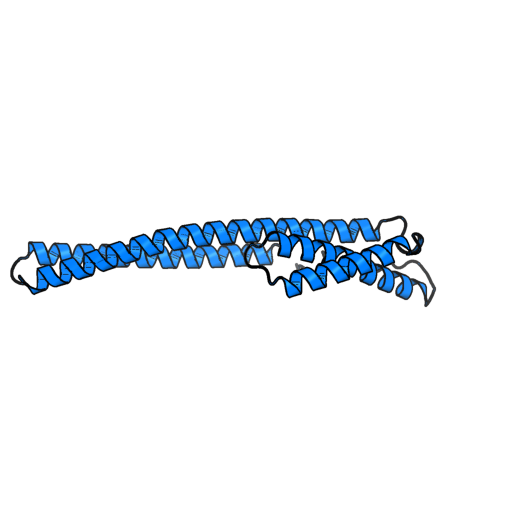.00 78.06 103 TYR A C 1
ATOM 863 O O . TYR A 1 103 ? 0.602 -5.007 6.192 1.00 78.06 103 TYR A O 1
ATOM 871 N N . ILE A 1 104 ? 1.058 -3.713 4.417 1.00 80.94 104 ILE A N 1
ATOM 872 C CA . ILE A 1 104 ? 0.047 -2.693 4.732 1.00 80.94 104 ILE A CA 1
ATOM 873 C C . ILE A 1 104 ? -1.361 -3.302 4.689 1.00 80.94 104 ILE A C 1
ATOM 875 O O . ILE A 1 104 ? -2.182 -3.001 5.557 1.00 80.94 104 ILE A O 1
ATOM 879 N N . ALA A 1 105 ? -1.655 -4.162 3.711 1.00 81.62 105 ALA A N 1
ATOM 880 C CA . ALA A 1 105 ? -2.948 -4.836 3.605 1.00 81.62 105 ALA A CA 1
ATOM 881 C C . ALA A 1 105 ? -3.209 -5.783 4.790 1.00 81.62 105 ALA A C 1
ATOM 883 O O . ALA A 1 105 ? -4.289 -5.743 5.386 1.00 81.62 105 ALA A O 1
ATOM 884 N N . GLU A 1 106 ? -2.213 -6.582 5.180 1.00 81.50 106 GLU A N 1
ATOM 885 C CA . GLU A 1 106 ? -2.290 -7.461 6.351 1.00 81.50 106 GLU A CA 1
ATOM 886 C C . GLU A 1 106 ? -2.521 -6.651 7.635 1.00 81.50 106 GLU A C 1
ATOM 888 O O . GLU A 1 106 ? -3.434 -6.944 8.410 1.00 81.50 106 GLU A O 1
ATOM 893 N N . THR A 1 107 ? -1.751 -5.576 7.817 1.00 80.94 107 THR A N 1
ATOM 894 C CA . THR A 1 107 ? -1.864 -4.671 8.969 1.00 80.94 107 THR A CA 1
ATOM 895 C C . THR A 1 107 ? -3.255 -4.049 9.047 1.00 80.94 107 THR A C 1
ATOM 897 O O . THR A 1 107 ? -3.902 -4.100 10.091 1.00 80.94 107 THR A O 1
ATOM 900 N N . ARG A 1 108 ? -3.764 -3.510 7.930 1.00 82.19 108 ARG A N 1
ATOM 901 C CA . ARG A 1 108 ? -5.120 -2.941 7.848 1.00 82.19 108 ARG A CA 1
ATOM 902 C C . ARG A 1 108 ? -6.188 -3.964 8.208 1.00 82.19 108 ARG A C 1
ATOM 904 O O . ARG A 1 108 ? -7.135 -3.622 8.907 1.00 82.19 108 ARG A O 1
ATOM 911 N N . THR A 1 109 ? -6.028 -5.206 7.761 1.00 84.69 109 THR A N 1
ATOM 912 C CA . THR A 1 109 ? -6.977 -6.284 8.060 1.00 84.69 109 THR A CA 1
ATOM 913 C C . THR A 1 109 ? -7.010 -6.577 9.559 1.00 84.69 109 THR A C 1
ATOM 915 O O . THR A 1 109 ? -8.085 -6.551 10.155 1.00 84.69 109 THR A O 1
ATOM 918 N N . LYS A 1 110 ? -5.843 -6.758 10.193 1.00 82.62 110 LYS A N 1
ATOM 919 C CA . LYS A 1 110 ? -5.738 -6.983 11.647 1.00 82.62 110 LYS A CA 1
ATOM 920 C C . LYS A 1 110 ? -6.303 -5.811 12.457 1.00 82.62 110 LYS A C 1
ATOM 922 O O . LYS A 1 110 ? -7.066 -6.015 13.397 1.00 82.62 110 LYS A O 1
ATOM 927 N N . VAL A 1 111 ? -5.975 -4.578 12.065 1.00 82.94 111 VAL A N 1
ATOM 928 C CA . VAL A 1 111 ? -6.479 -3.356 12.712 1.00 82.94 111 VAL A CA 1
ATOM 929 C C . VAL A 1 111 ? -8.000 -3.240 12.579 1.00 82.94 111 VAL A C 1
ATOM 931 O O . VAL A 1 111 ? -8.660 -2.922 13.565 1.00 82.94 111 VAL A O 1
ATOM 934 N N . ASN A 1 112 ? -8.571 -3.526 11.405 1.00 85.38 112 ASN A N 1
ATOM 935 C CA . ASN A 1 112 ? -10.019 -3.462 11.188 1.00 85.38 112 ASN A CA 1
ATOM 936 C C . ASN A 1 112 ? -10.775 -4.500 12.026 1.00 85.38 112 ASN A C 1
ATOM 938 O O . ASN A 1 112 ? -11.735 -4.132 12.695 1.00 85.38 112 ASN A O 1
ATOM 942 N N . VAL A 1 113 ? -10.308 -5.754 12.053 1.00 81.56 113 VAL A N 1
ATOM 943 C CA . VAL A 1 113 ? -10.912 -6.810 12.886 1.00 81.56 113 VAL A CA 1
ATOM 944 C C . VAL A 1 113 ? -10.924 -6.394 14.356 1.00 81.56 113 VAL A C 1
ATOM 946 O O . VAL A 1 113 ? -11.967 -6.428 15.004 1.00 81.56 113 VAL A O 1
ATOM 949 N N . ASN A 1 114 ? -9.793 -5.911 14.874 1.00 86.94 114 ASN A N 1
ATOM 950 C CA . ASN A 1 114 ? -9.731 -5.473 16.266 1.00 86.94 114 ASN A CA 1
ATOM 951 C C . ASN A 1 114 ? -10.591 -4.239 16.544 1.00 86.94 114 ASN A C 1
ATOM 953 O O . ASN A 1 114 ? -11.128 -4.110 17.637 1.00 86.94 114 ASN A O 1
ATOM 957 N N . LYS A 1 115 ? -10.730 -3.327 15.579 1.00 89.69 115 LYS A N 1
ATOM 958 C CA . LYS A 1 115 ? -11.593 -2.152 15.724 1.00 89.69 115 LYS A CA 1
ATOM 959 C C . LYS A 1 115 ? -13.057 -2.552 15.909 1.00 89.69 115 LYS A C 1
ATOM 961 O O . LYS A 1 115 ? -13.746 -1.938 16.719 1.00 89.69 115 LYS A O 1
ATOM 966 N N . ASP A 1 116 ? -13.529 -3.554 15.174 1.00 90.69 116 ASP A N 1
ATOM 967 C CA . ASP A 1 116 ? -14.909 -4.027 15.297 1.00 90.69 116 ASP A CA 1
ATOM 968 C C . ASP A 1 116 ? -15.135 -4.762 16.628 1.00 90.69 116 ASP A C 1
ATOM 970 O O . ASP A 1 116 ? -16.141 -4.508 17.291 1.00 90.69 116 ASP A O 1
ATOM 974 N N . ILE A 1 117 ? -14.153 -5.547 17.091 1.00 91.88 117 ILE A N 1
ATOM 975 C CA . ILE A 1 117 ? -14.169 -6.160 18.433 1.00 91.88 117 ILE A CA 1
ATOM 976 C C . ILE A 1 117 ? -14.231 -5.087 19.530 1.00 91.88 117 ILE A C 1
ATOM 978 O O . ILE A 1 117 ? -15.045 -5.186 20.447 1.00 91.88 117 ILE A O 1
ATOM 982 N N . VAL A 1 118 ? -13.403 -4.040 19.438 1.00 92.06 118 VAL A N 1
ATOM 983 C CA . VAL A 1 118 ? -13.393 -2.943 20.419 1.00 92.06 118 VAL A CA 1
ATOM 984 C C . VAL A 1 118 ? -14.758 -2.257 20.483 1.00 92.06 118 VAL A C 1
ATOM 986 O O . VAL A 1 118 ? -15.273 -2.075 21.580 1.00 92.06 118 VAL A O 1
ATOM 989 N N . LYS A 1 119 ? -15.400 -1.961 19.345 1.00 93.94 119 LYS A N 1
ATOM 990 C CA . LYS A 1 119 ? -16.751 -1.364 19.326 1.00 93.94 119 LYS A CA 1
ATOM 991 C C . LYS A 1 119 ? -17.814 -2.254 19.974 1.00 93.94 119 LYS A C 1
ATOM 993 O O . LYS A 1 119 ? -18.722 -1.750 20.639 1.00 93.94 119 LYS A O 1
ATOM 998 N N . GLU A 1 120 ? -17.737 -3.566 19.754 1.00 95.44 120 GLU A N 1
ATOM 999 C CA . GLU A 1 120 ? -18.655 -4.522 20.376 1.00 95.44 120 GLU A CA 1
ATOM 1000 C C . GLU A 1 120 ? -18.474 -4.536 21.901 1.00 95.44 120 GLU A C 1
ATOM 1002 O O . GLU A 1 120 ? -19.451 -4.458 22.647 1.00 95.44 120 GLU A O 1
ATOM 1007 N N . LEU A 1 121 ? -17.224 -4.572 22.372 1.00 94.75 121 LEU A N 1
ATOM 1008 C CA . LEU A 1 121 ? -16.902 -4.541 23.799 1.00 94.75 121 LEU A CA 1
ATOM 1009 C C . LEU A 1 121 ? -17.247 -3.199 24.453 1.00 94.75 121 LEU A C 1
ATOM 1011 O O . LEU A 1 121 ? -17.733 -3.191 25.580 1.00 94.75 121 LEU A O 1
ATOM 1015 N N . GLU A 1 122 ? -17.061 -2.079 23.754 1.00 94.38 122 GLU A N 1
ATOM 1016 C CA . GLU A 1 122 ? -17.517 -0.758 24.201 1.00 94.38 122 GLU A CA 1
ATOM 1017 C C . GLU A 1 122 ? -19.033 -0.743 24.402 1.00 94.38 122 GLU A C 1
ATOM 1019 O O . GLU A 1 122 ? -19.513 -0.304 25.445 1.00 94.38 122 GLU A O 1
ATOM 1024 N N . SER A 1 123 ? -19.788 -1.291 23.447 1.00 96.06 123 SER A N 1
ATOM 1025 C CA . SER A 1 123 ? -21.249 -1.376 23.544 1.00 96.06 123 SER A CA 1
ATOM 1026 C C . SER A 1 123 ? -21.686 -2.238 24.735 1.00 96.06 123 SER A C 1
ATOM 1028 O O . SER A 1 123 ? -22.571 -1.836 25.489 1.00 96.06 123 SER A O 1
ATOM 1030 N N . LYS A 1 124 ? -21.025 -3.383 24.956 1.00 95.69 124 LYS A N 1
ATOM 1031 C CA . LYS A 1 124 ? -21.268 -4.263 26.114 1.00 95.69 124 LYS A CA 1
ATOM 1032 C C . LYS A 1 124 ? -20.938 -3.585 27.445 1.00 95.69 124 LYS A C 1
ATOM 1034 O O . LYS A 1 124 ? -21.718 -3.691 28.385 1.00 95.69 124 LYS A O 1
ATOM 1039 N N . ALA A 1 125 ? -19.822 -2.861 27.526 1.00 93.94 125 ALA A N 1
ATOM 1040 C CA . ALA A 1 125 ? -19.443 -2.127 28.732 1.00 93.94 125 ALA A CA 1
ATOM 1041 C C . ALA A 1 125 ? -20.448 -1.006 29.055 1.00 93.94 125 ALA A C 1
ATOM 1043 O O . ALA A 1 125 ? -20.843 -0.841 30.209 1.00 93.94 125 ALA A O 1
ATOM 1044 N N . ILE A 1 126 ? -20.923 -0.278 28.038 1.00 94.81 126 ILE A N 1
ATOM 1045 C CA . ILE A 1 126 ? -21.971 0.743 28.196 1.00 94.81 126 ILE A CA 1
ATOM 1046 C C . ILE A 1 126 ? -23.280 0.110 28.681 1.00 94.81 126 ILE A C 1
ATOM 1048 O O . ILE A 1 126 ? -23.904 0.633 29.602 1.00 94.81 126 ILE A O 1
ATOM 1052 N N . GLN A 1 127 ? -23.684 -1.023 28.101 1.00 95.06 127 GLN A N 1
ATOM 1053 C CA . GLN A 1 127 ? -24.883 -1.742 28.530 1.00 95.06 127 GLN A CA 1
ATOM 1054 C C . GLN A 1 127 ? -24.783 -2.177 29.998 1.00 95.06 127 GLN A C 1
ATOM 1056 O O . GLN A 1 127 ? -25.664 -1.837 30.784 1.00 95.06 127 GLN A O 1
ATOM 1061 N N . ALA A 1 128 ? -23.688 -2.840 30.382 1.00 93.38 128 ALA A N 1
ATOM 1062 C CA . ALA A 1 128 ? -23.467 -3.276 31.760 1.00 93.38 128 ALA A CA 1
ATOM 1063 C C . ALA A 1 128 ? -23.448 -2.094 32.748 1.00 93.38 128 ALA A C 1
ATOM 1065 O O . ALA A 1 128 ? -23.931 -2.206 33.872 1.00 93.38 128 ALA A O 1
ATOM 1066 N N . THR A 1 129 ? -22.943 -0.931 32.319 1.00 93.44 129 THR A N 1
ATOM 1067 C CA . THR A 1 129 ? -22.989 0.308 33.116 1.00 93.44 129 THR A CA 1
ATOM 1068 C C . THR A 1 129 ? -24.414 0.768 33.370 1.00 93.44 129 THR A C 1
ATOM 1070 O O . THR A 1 129 ? -24.749 1.100 34.505 1.00 93.44 129 THR A O 1
ATOM 1073 N N . ASN A 1 130 ? -25.248 0.797 32.330 1.00 93.88 130 ASN A N 1
ATOM 1074 C CA . ASN A 1 130 ? -26.637 1.227 32.457 1.00 93.88 130 ASN A CA 1
ATOM 1075 C C . ASN A 1 130 ? -27.420 0.277 33.374 1.00 93.88 130 ASN A C 1
ATOM 1077 O O . ASN A 1 130 ? -28.091 0.737 34.290 1.00 93.88 130 ASN A O 1
ATOM 1081 N N . GLU A 1 131 ? -27.256 -1.036 33.193 1.00 93.38 131 GLU A N 1
ATOM 1082 C CA . GLU A 1 131 ? -27.909 -2.055 34.026 1.00 93.38 131 GLU A CA 1
ATOM 1083 C C . GLU A 1 131 ? -27.486 -1.953 35.501 1.00 93.38 131 GLU A C 1
ATOM 1085 O O . GLU A 1 131 ? -28.336 -1.945 36.392 1.00 93.38 131 GLU A O 1
ATOM 1090 N N . HIS A 1 132 ? -26.186 -1.794 35.776 1.00 91.31 132 HIS A N 1
ATOM 1091 C CA . HIS A 1 132 ? -25.697 -1.573 37.139 1.00 91.31 132 HIS A CA 1
ATOM 1092 C C . HIS A 1 132 ? -26.212 -0.251 37.734 1.00 91.31 132 HIS A C 1
ATOM 1094 O O . HIS A 1 132 ? -26.556 -0.189 38.913 1.00 91.31 132 HIS A O 1
ATOM 1100 N N . MET A 1 133 ? -26.296 0.817 36.934 1.00 91.19 133 MET A N 1
ATOM 1101 C CA . MET A 1 133 ? -26.830 2.100 37.393 1.00 91.19 133 MET A CA 1
ATOM 1102 C C . MET A 1 133 ? -28.312 2.030 37.772 1.00 91.19 133 MET A C 1
ATOM 1104 O O . MET A 1 133 ? -28.699 2.706 38.730 1.00 91.19 133 MET A O 1
ATOM 1108 N N . ASP A 1 134 ? -29.102 1.234 37.051 1.00 93.44 134 ASP A N 1
ATOM 1109 C CA . ASP A 1 134 ? -30.533 1.040 37.299 1.00 93.44 134 ASP A CA 1
ATOM 1110 C C . ASP A 1 134 ? -30.800 0.176 38.544 1.00 93.44 134 ASP A C 1
ATOM 1112 O O . ASP A 1 134 ? -31.840 0.328 39.187 1.00 93.44 134 ASP A O 1
ATOM 1116 N N . ASN A 1 135 ? -29.860 -0.698 38.926 1.00 92.38 135 ASN A N 1
ATOM 1117 C CA . ASN A 1 135 ? -30.001 -1.604 40.068 1.00 92.38 135 ASN A CA 1
ATOM 1118 C C . ASN A 1 135 ? -28.691 -1.743 40.869 1.00 92.38 135 ASN A C 1
ATOM 1120 O O . ASN A 1 135 ? -28.073 -2.805 40.930 1.00 92.38 135 ASN A O 1
ATOM 1124 N N . ARG A 1 136 ? -28.260 -0.637 41.492 1.00 86.81 136 ARG A N 1
ATOM 1125 C CA . ARG A 1 136 ? -26.937 -0.507 42.142 1.00 86.81 136 ARG A CA 1
ATOM 1126 C C . ARG A 1 136 ? -26.667 -1.470 43.295 1.00 86.81 136 ARG A C 1
ATOM 1128 O O . ARG A 1 136 ? -25.504 -1.735 43.579 1.00 86.81 136 ARG A O 1
ATOM 1135 N N . ASP A 1 137 ? -27.708 -1.956 43.965 1.00 92.94 137 ASP A N 1
ATOM 1136 C CA . ASP A 1 137 ? -27.558 -2.872 45.102 1.00 92.94 137 ASP A CA 1
ATOM 1137 C C . ASP A 1 137 ? -27.346 -4.332 44.649 1.00 92.94 137 ASP A C 1
ATOM 1139 O O . ASP A 1 137 ? -26.994 -5.196 45.460 1.00 92.94 137 ASP A O 1
ATOM 1143 N N . ASP A 1 138 ? -27.529 -4.621 43.354 1.00 93.56 138 ASP A N 1
ATOM 1144 C CA . ASP A 1 138 ? -27.274 -5.935 42.773 1.00 93.56 138 ASP A CA 1
ATOM 1145 C C . ASP A 1 138 ? -25.775 -6.143 42.510 1.00 93.56 138 ASP A C 1
ATOM 1147 O O . ASP A 1 138 ? -25.201 -5.702 41.509 1.00 93.56 138 ASP A O 1
ATOM 1151 N N . LYS A 1 139 ? -25.135 -6.881 43.422 1.00 91.38 139 LYS A N 1
ATOM 1152 C CA . LYS A 1 139 ? -23.714 -7.244 43.335 1.00 91.38 139 LYS A CA 1
ATOM 1153 C C . LYS A 1 139 ? -23.351 -8.034 42.077 1.00 91.38 139 LYS A C 1
ATOM 1155 O O . LYS A 1 139 ? -22.203 -7.966 41.649 1.00 91.38 139 LYS A O 1
ATOM 1160 N N . SER A 1 140 ? -24.284 -8.787 41.486 1.00 93.44 140 SER A N 1
ATOM 1161 C CA . SER A 1 140 ? -23.991 -9.526 40.253 1.00 93.44 140 SER A CA 1
ATOM 1162 C C . SER A 1 140 ? -23.787 -8.571 39.078 1.00 93.44 140 SER A C 1
ATOM 1164 O O . SER A 1 140 ? -22.898 -8.795 38.257 1.00 93.44 140 SER A O 1
ATOM 1166 N N . LEU A 1 141 ? -24.561 -7.483 39.021 1.00 90.56 141 LEU A N 1
ATOM 1167 C CA . LEU A 1 141 ? -24.420 -6.456 37.986 1.00 90.56 141 LEU A CA 1
ATOM 1168 C C . LEU A 1 141 ? -23.153 -5.616 38.180 1.00 90.56 141 LEU A C 1
ATOM 1170 O O . LEU A 1 141 ? -22.520 -5.235 37.198 1.00 90.56 141 LEU A O 1
ATOM 1174 N N . GLU A 1 142 ? -22.745 -5.373 39.429 1.00 89.25 142 GLU A N 1
ATOM 1175 C CA . GLU A 1 142 ? -21.454 -4.742 39.735 1.00 89.25 142 GLU A CA 1
ATOM 1176 C C . GLU A 1 142 ? -20.281 -5.577 39.184 1.00 89.25 142 GLU A C 1
ATOM 1178 O O . GLU A 1 142 ? -19.393 -5.045 38.515 1.00 89.25 142 GLU A O 1
ATOM 1183 N N . GLU A 1 143 ? -20.299 -6.897 39.392 1.00 92.00 143 GLU A N 1
ATOM 1184 C CA . GLU A 1 143 ? -19.259 -7.803 38.888 1.00 92.00 143 GLU A CA 1
ATOM 1185 C C . GLU A 1 143 ? -19.224 -7.851 37.350 1.00 92.00 143 GLU A C 1
ATOM 1187 O O . GLU A 1 143 ? -18.152 -7.719 36.754 1.00 92.00 143 GLU A O 1
ATOM 1192 N N . GLN A 1 144 ? -20.391 -7.930 36.698 1.00 91.06 144 GLN A N 1
ATOM 1193 C CA . GLN A 1 144 ? -20.506 -7.893 35.233 1.00 91.06 144 GLN A CA 1
ATOM 1194 C C . GLN A 1 144 ? -19.991 -6.575 34.636 1.00 91.06 144 GLN A C 1
ATOM 1196 O O . GLN A 1 144 ? -19.287 -6.585 33.623 1.00 91.06 144 GLN A O 1
ATOM 1201 N N . TYR A 1 145 ? -20.293 -5.440 35.276 1.00 90.50 145 TYR A N 1
ATOM 1202 C CA . TYR A 1 145 ? -19.744 -4.136 34.904 1.00 90.50 145 TYR A CA 1
ATOM 1203 C C . TYR A 1 145 ? -18.210 -4.158 34.939 1.00 90.50 145 TYR A C 1
ATOM 1205 O O . TYR A 1 145 ? -17.559 -3.842 33.937 1.00 90.50 145 TYR A O 1
ATOM 1213 N N . TYR A 1 146 ? -17.611 -4.589 36.053 1.00 92.38 146 TYR A N 1
ATOM 1214 C CA . TYR A 1 146 ? -16.153 -4.644 36.178 1.00 92.38 146 TYR A CA 1
ATOM 1215 C C . TYR A 1 146 ? -15.510 -5.593 35.157 1.00 92.38 146 TYR A C 1
ATOM 1217 O O . TYR A 1 146 ? -14.471 -5.258 34.575 1.00 92.38 146 TYR A O 1
ATOM 1225 N N . GLU A 1 147 ? -16.121 -6.750 34.898 1.00 94.62 147 GLU A N 1
ATOM 1226 C CA . GLU A 1 147 ? -15.634 -7.718 33.913 1.00 94.62 147 GLU A CA 1
ATOM 1227 C C . GLU A 1 147 ? -15.668 -7.154 32.485 1.00 94.62 147 GLU A C 1
ATOM 1229 O O . GLU A 1 147 ? -14.682 -7.276 31.743 1.00 94.62 147 GLU A O 1
ATOM 1234 N N . ALA A 1 148 ? -16.753 -6.470 32.110 1.00 93.12 148 ALA A N 1
ATOM 1235 C CA . ALA A 1 148 ? -16.890 -5.846 30.798 1.00 93.12 148 ALA A CA 1
ATOM 1236 C C . ALA A 1 148 ? -15.807 -4.778 30.564 1.00 93.12 148 ALA A C 1
ATOM 1238 O O . ALA A 1 148 ? -15.133 -4.790 29.529 1.00 93.12 148 ALA A O 1
ATOM 1239 N N . TYR A 1 149 ? -15.560 -3.907 31.550 1.00 92.38 149 TYR A N 1
ATOM 1240 C CA . TYR A 1 149 ? -14.497 -2.898 31.462 1.00 92.38 149 TYR A CA 1
ATOM 1241 C C . TYR A 1 149 ? -13.093 -3.504 31.454 1.00 92.38 149 TYR A C 1
ATOM 1243 O O . TYR A 1 149 ? -12.231 -3.048 30.698 1.00 92.38 149 TYR A O 1
ATOM 1251 N N . SER A 1 150 ? -12.846 -4.538 32.261 1.00 94.38 150 SER A N 1
ATOM 1252 C CA . SER A 1 150 ? -11.560 -5.245 32.287 1.00 94.38 150 SER A CA 1
ATOM 1253 C C . SER A 1 150 ? -11.245 -5.876 30.927 1.00 94.38 150 SER A C 1
ATOM 1255 O O . SER A 1 150 ? -10.137 -5.723 30.398 1.00 94.38 150 SER A O 1
ATOM 1257 N N . THR A 1 151 ? -12.248 -6.513 30.318 1.00 94.94 151 THR A N 1
ATOM 1258 C CA . THR A 1 151 ? -12.146 -7.130 28.990 1.00 94.94 151 THR A CA 1
ATOM 1259 C C . THR A 1 151 ? -11.884 -6.083 27.912 1.00 94.94 151 THR A C 1
ATOM 1261 O O . THR A 1 151 ? -10.935 -6.224 27.136 1.00 94.94 151 THR A O 1
ATOM 1264 N N . LEU A 1 152 ? -12.640 -4.981 27.913 1.00 93.75 152 LEU A N 1
ATOM 1265 C CA . LEU A 1 152 ? -12.425 -3.866 26.990 1.00 93.75 152 LEU A CA 1
ATOM 1266 C C . LEU A 1 152 ? -11.009 -3.279 27.123 1.00 93.75 152 LEU A C 1
ATOM 1268 O O . LEU A 1 152 ? -10.306 -3.097 26.129 1.00 93.75 152 LEU A O 1
ATOM 1272 N N . ALA A 1 153 ? -10.541 -3.038 28.350 1.00 92.81 153 ALA A N 1
ATOM 1273 C CA . ALA A 1 153 ? -9.203 -2.506 28.605 1.00 92.81 153 ALA A CA 1
ATOM 1274 C C . ALA A 1 153 ? -8.081 -3.459 28.152 1.00 92.81 153 ALA A C 1
ATOM 1276 O O . ALA A 1 153 ? -6.985 -3.022 27.782 1.00 92.81 153 ALA A O 1
ATOM 1277 N N . LYS A 1 154 ? -8.314 -4.775 28.200 1.00 94.19 154 LYS A N 1
ATOM 1278 C CA . LYS A 1 154 ? -7.378 -5.776 27.678 1.00 94.19 154 LYS A CA 1
ATOM 1279 C C . LYS A 1 154 ? -7.293 -5.714 26.152 1.00 94.19 154 LYS A C 1
ATOM 1281 O O . LYS A 1 154 ? -6.180 -5.658 25.629 1.00 94.19 154 LYS A O 1
ATOM 1286 N N . GLU A 1 155 ? -8.423 -5.638 25.453 1.00 92.19 155 GLU A N 1
ATOM 1287 C CA . GLU A 1 155 ? -8.421 -5.552 23.987 1.00 92.19 155 GLU A CA 1
ATOM 1288 C C . GLU A 1 155 ? -7.885 -4.219 23.458 1.00 92.19 155 GLU A C 1
ATOM 1290 O O . GLU A 1 155 ? -7.141 -4.201 22.478 1.00 92.19 155 GLU A O 1
ATOM 1295 N N . LEU A 1 156 ? -8.137 -3.101 24.146 1.00 91.00 156 LEU A N 1
ATOM 1296 C CA . LEU A 1 156 ? -7.517 -1.818 23.797 1.00 91.00 156 LEU A CA 1
ATOM 1297 C C . LEU A 1 156 ? -5.982 -1.889 23.855 1.00 91.00 156 LEU A C 1
ATOM 1299 O O . LEU A 1 156 ? -5.298 -1.393 22.958 1.00 91.00 156 LEU A O 1
ATOM 1303 N N . ARG A 1 157 ? -5.422 -2.560 24.871 1.00 92.56 157 ARG A N 1
ATOM 1304 C CA . ARG A 1 157 ? -3.969 -2.797 24.962 1.00 92.56 157 ARG A CA 1
ATOM 1305 C C . ARG A 1 157 ? -3.453 -3.680 23.829 1.00 92.56 157 ARG A C 1
ATOM 1307 O O . ARG A 1 157 ? -2.401 -3.381 23.269 1.00 92.56 157 ARG A O 1
ATOM 1314 N N . ASN A 1 158 ? -4.191 -4.728 23.472 1.00 89.75 158 ASN A N 1
ATOM 1315 C CA . ASN A 1 158 ? -3.860 -5.599 22.345 1.00 89.75 158 ASN A CA 1
ATOM 1316 C C . ASN A 1 158 ? -3.850 -4.823 21.012 1.00 89.75 158 ASN A C 1
ATOM 1318 O O . ASN A 1 158 ? -2.927 -4.956 20.208 1.00 89.75 158 ASN A O 1
ATOM 1322 N N . HIS A 1 159 ? -4.821 -3.929 20.806 1.00 86.75 159 HIS A N 1
ATOM 1323 C CA . HIS A 1 159 ? -4.876 -3.070 19.624 1.00 86.75 159 HIS A CA 1
ATOM 1324 C C . HIS A 1 159 ? -3.664 -2.132 19.522 1.00 86.75 159 HIS A C 1
ATOM 1326 O O . HIS A 1 159 ? -3.047 -2.033 18.460 1.00 86.75 159 HIS A O 1
ATOM 1332 N N . ILE A 1 160 ? -3.279 -1.493 20.634 1.00 88.06 160 ILE A N 1
ATOM 1333 C CA . ILE A 1 160 ? -2.071 -0.655 20.705 1.00 88.06 160 ILE A CA 1
ATOM 1334 C C . ILE A 1 160 ? -0.822 -1.477 20.371 1.00 88.06 160 ILE A C 1
ATOM 1336 O O . ILE A 1 160 ? 0.028 -1.015 19.610 1.00 88.06 160 ILE A O 1
ATOM 1340 N N . TYR A 1 161 ? -0.721 -2.698 20.901 1.00 88.25 161 TYR A N 1
ATOM 1341 C CA . TYR A 1 161 ? 0.405 -3.587 20.630 1.00 88.2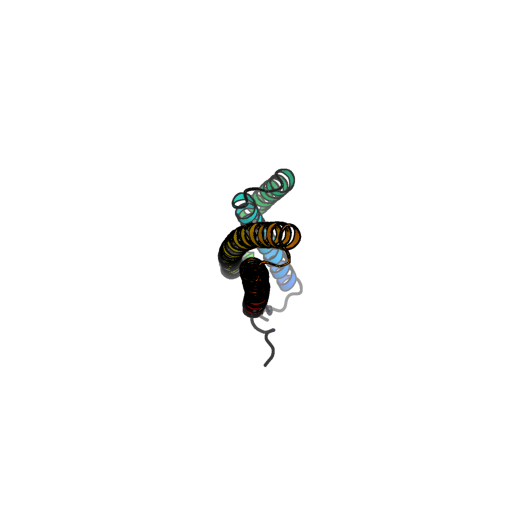5 161 TYR A CA 1
ATOM 1342 C C . TYR A 1 161 ? 0.519 -3.937 19.143 1.00 88.25 161 TYR A C 1
ATOM 1344 O O . TYR A 1 161 ? 1.598 -3.813 18.574 1.00 88.25 161 TYR A O 1
ATOM 1352 N N . ILE A 1 162 ? -0.590 -4.285 18.487 1.00 85.38 162 ILE A N 1
ATOM 1353 C CA . ILE A 1 162 ? -0.593 -4.606 17.052 1.00 85.38 162 ILE A CA 1
ATOM 1354 C C . ILE A 1 162 ? -0.180 -3.401 16.206 1.00 85.38 162 ILE A C 1
ATOM 1356 O O . ILE A 1 162 ? 0.584 -3.561 15.254 1.00 85.38 162 ILE A O 1
ATOM 1360 N N . LEU A 1 163 ? -0.628 -2.190 16.551 1.00 84.56 163 LEU A N 1
ATOM 1361 C CA . LEU A 1 163 ? -0.189 -0.970 15.866 1.00 84.56 163 LEU A CA 1
ATOM 1362 C C . LEU A 1 163 ? 1.311 -0.716 16.059 1.00 84.56 163 LEU A C 1
ATOM 1364 O O . LEU A 1 163 ? 2.008 -0.394 15.097 1.00 84.56 163 LEU A O 1
ATOM 1368 N N . TYR A 1 164 ? 1.809 -0.886 17.284 1.00 86.44 164 TYR A N 1
ATOM 1369 C CA . TYR A 1 164 ? 3.223 -0.718 17.606 1.00 86.44 164 TYR A CA 1
ATOM 1370 C C . TYR A 1 164 ? 4.108 -1.722 16.859 1.00 86.44 164 TYR A C 1
ATOM 1372 O O . TYR A 1 164 ? 5.062 -1.321 16.193 1.00 86.44 164 TYR A O 1
ATOM 1380 N N . ASP A 1 165 ? 3.763 -3.008 16.923 1.00 85.31 165 ASP A N 1
ATOM 1381 C CA . ASP A 1 165 ? 4.469 -4.090 16.236 1.00 85.31 165 ASP A CA 1
ATOM 1382 C C . ASP A 1 165 ? 4.495 -3.849 14.722 1.00 85.31 165 ASP A C 1
ATOM 1384 O O . ASP A 1 165 ? 5.543 -3.926 14.072 1.00 85.31 165 ASP A O 1
ATOM 1388 N N . SER A 1 166 ? 3.356 -3.404 14.180 1.00 80.69 166 SER A N 1
ATOM 1389 C CA . SER A 1 166 ? 3.235 -3.098 12.760 1.00 80.69 166 SER A CA 1
ATOM 1390 C C . SER A 1 166 ? 4.176 -1.968 12.321 1.00 80.69 166 SER A C 1
ATOM 1392 O O . SER A 1 166 ? 4.826 -2.070 11.276 1.00 80.69 166 SER A O 1
ATOM 1394 N N . LEU A 1 167 ? 4.279 -0.901 13.123 1.00 79.06 167 LEU A N 1
ATOM 1395 C CA . LEU A 1 167 ? 5.175 0.236 12.880 1.00 79.06 167 LEU A CA 1
ATOM 1396 C C . LEU A 1 167 ? 6.652 -0.146 13.029 1.00 79.06 167 LEU A C 1
ATOM 1398 O O . LEU A 1 167 ? 7.485 0.270 12.218 1.00 79.06 167 LEU A O 1
ATOM 1402 N N . TYR A 1 168 ? 6.979 -0.949 14.041 1.00 82.25 168 TYR A N 1
ATOM 1403 C CA . TYR A 1 168 ? 8.338 -1.418 14.287 1.00 82.25 168 TYR A CA 1
ATOM 1404 C C . TYR A 1 168 ? 8.860 -2.248 13.109 1.00 82.25 168 TYR A C 1
ATOM 1406 O O . TYR A 1 168 ? 9.910 -1.943 12.540 1.00 82.25 168 TYR A O 1
ATOM 1414 N N . HIS A 1 169 ? 8.091 -3.244 12.673 1.00 76.25 169 HIS A N 1
ATOM 1415 C CA . HIS A 1 169 ? 8.473 -4.111 11.562 1.00 76.25 169 HIS A CA 1
ATOM 1416 C C . HIS A 1 169 ? 8.564 -3.377 10.218 1.00 76.25 169 HIS A C 1
ATOM 1418 O O . HIS A 1 169 ? 9.471 -3.674 9.436 1.00 76.25 169 HIS A O 1
ATOM 1424 N N . LEU A 1 170 ? 7.692 -2.395 9.954 1.00 73.62 170 LEU A N 1
ATOM 1425 C CA . LEU A 1 170 ? 7.813 -1.535 8.770 1.00 73.62 170 LEU A CA 1
ATOM 1426 C C . LEU A 1 170 ? 9.133 -0.748 8.797 1.00 73.62 170 LEU A C 1
ATOM 1428 O O . LEU A 1 170 ? 9.851 -0.700 7.802 1.00 73.62 170 LEU A O 1
ATOM 1432 N N . THR A 1 171 ? 9.483 -0.191 9.958 1.00 74.31 171 THR A N 1
ATOM 1433 C CA . THR A 1 171 ? 10.713 0.593 10.147 1.00 74.31 171 THR A CA 1
ATOM 1434 C C . THR A 1 171 ? 11.961 -0.259 9.920 1.00 74.31 171 THR A C 1
ATOM 1436 O O . THR A 1 171 ? 12.860 0.153 9.191 1.00 74.31 171 THR A O 1
ATOM 1439 N N . VAL A 1 172 ? 12.007 -1.470 10.486 1.00 76.75 172 VAL A N 1
ATOM 1440 C CA . VAL A 1 172 ? 13.140 -2.395 10.313 1.00 76.75 172 VAL A CA 1
ATOM 1441 C C . VAL A 1 172 ? 13.297 -2.812 8.850 1.00 76.75 172 VAL A C 1
ATOM 1443 O O . VAL A 1 172 ? 14.415 -2.839 8.338 1.00 76.75 172 VAL A O 1
ATOM 1446 N N . LYS A 1 173 ? 12.194 -3.107 8.151 1.00 69.50 173 LYS A N 1
ATOM 1447 C CA . LYS A 1 173 ? 12.247 -3.499 6.735 1.00 69.50 173 LYS A CA 1
ATOM 1448 C C . LYS A 1 173 ? 12.730 -2.363 5.833 1.00 69.50 173 LYS A C 1
ATOM 1450 O O . LYS A 1 173 ? 13.559 -2.623 4.971 1.00 69.50 173 LYS A O 1
ATOM 1455 N N . LEU A 1 174 ? 12.287 -1.129 6.079 1.00 65.00 174 LEU A N 1
ATOM 1456 C CA . LEU A 1 174 ? 12.749 0.057 5.346 1.00 65.00 174 LEU A CA 1
ATOM 1457 C C . LEU A 1 174 ? 14.233 0.380 5.586 1.00 65.00 174 LEU A C 1
ATOM 1459 O O . LEU A 1 174 ? 14.870 0.987 4.736 1.00 65.00 174 LEU A O 1
ATOM 1463 N N . GLN A 1 175 ? 14.794 0.001 6.737 1.00 70.12 175 GLN A N 1
ATOM 1464 C CA . GLN A 1 175 ? 16.224 0.173 7.032 1.00 70.12 175 GLN A CA 1
ATOM 1465 C C . GLN A 1 175 ? 17.107 -0.927 6.423 1.00 70.12 175 GLN A C 1
ATOM 1467 O O . GLN A 1 175 ? 18.316 -0.737 6.294 1.00 70.12 175 GLN A O 1
ATOM 1472 N N . ALA A 1 176 ? 16.523 -2.082 6.097 1.00 58.72 176 ALA A N 1
ATOM 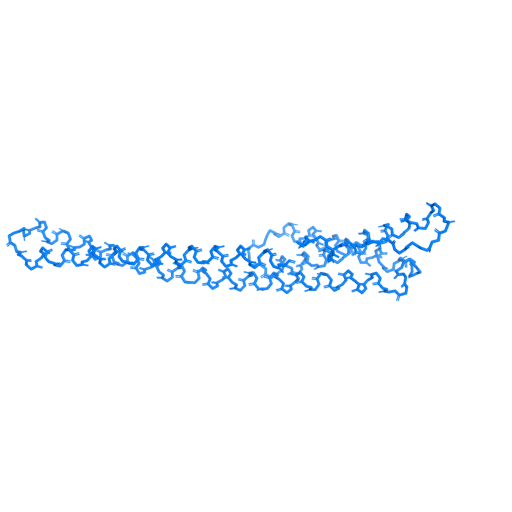1473 C CA . ALA A 1 176 ? 17.221 -3.226 5.516 1.00 58.72 176 ALA A CA 1
ATOM 1474 C C . ALA A 1 176 ? 17.197 -3.244 3.973 1.00 58.72 176 ALA A C 1
ATOM 1476 O O . ALA A 1 176 ? 17.923 -4.042 3.377 1.00 58.72 176 ALA A O 1
ATOM 1477 N N . SER A 1 177 ? 16.367 -2.397 3.349 1.00 51.19 177 SER A N 1
ATOM 1478 C CA . SER A 1 177 ? 16.255 -2.179 1.897 1.00 51.19 177 SER A CA 1
ATOM 1479 C C . SER A 1 177 ? 17.104 -1.006 1.422 1.00 51.19 177 SER A C 1
ATOM 1481 O O . SER A 1 177 ? 17.774 -1.150 0.377 1.00 51.19 177 SER A O 1
#